Protein AF-A0ABD5W7D0-F1 (afdb_monomer)

Mean predicted aligned error: 4.0 Å

Radius of gyration: 14.6 Å; Cα contacts (8 Å, |Δi|>4): 154; chains: 1; bounding box: 43×36×32 Å

Solvent-accessible surface area (backbone atoms only — not comparable to full-atom values): 6846 Å² total; per-residue (Å²): 80,64,46,74,50,44,37,73,59,52,52,49,53,25,58,77,66,71,43,54,87,80,44,97,47,78,35,47,21,60,100,52,74,73,41,61,71,52,29,63,49,40,30,62,37,56,49,51,46,38,61,75,70,67,60,90,82,52,75,44,78,36,69,47,72,43,44,44,49,10,26,56,73,57,74,34,46,24,38,36,46,43,43,90,96,44,64,86,63,85,71,97,68,84,54,77,36,79,36,72,54,68,68,58,52,52,51,60,64,58,72,74,58,80,85,128

Sequence (116 aa):
MASNNQRRVVEHILDEYEFADAFETVHAREPCLDSLALKKPEPTFLERAREDIGTRNPLYVGDKEKDIVAAQRAGMDVAFMRRDHNRTRSLETTPT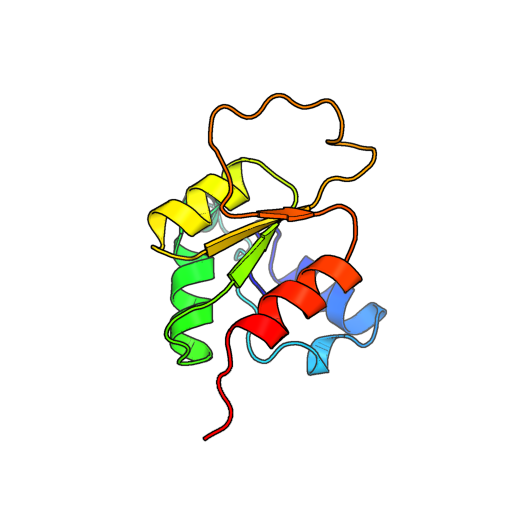HSVTDLDEVVGLATESVPPT

Organism: NCBI:txid1510225

pLDDT: mean 93.38, std 10.53, range [38.5, 98.44]

Foldseek 3Di:
DADAAAPVVVVVVCVVVVNPVVAPDYHYAHPDPVSNVCDFVALVRVLVSCVSVVDDADEFEDQDLSSQSNCVVSVYAYEHAQDPVCPPPDHPDDGNHYDDDCVVVVVVVVVPDDDD

Secondary structure (DSSP, 8-state):
-EEEEEHHHHHHHHHHTT-GGG-S--EEE-SSSGGGGGSTTS-HHHHHHHHHHT-SS-EEEESSHHHHHHHHHTT-EEEEE--TTTTT---SS--SEEESSHHHHHHHHHHT----

InterPro domains:
  IPR006439 HAD hydrolase, subfamily IA [TIGR01549] (34-75)
  IPR023214 HAD superfamily [G3DSA:3.40.50.1000] (1-111)
  IPR036412 HAD-like superfamily [SSF56784] (1-107)
  IPR050155 HAD-like hydrolase superfamily [PTHR43434] (2-106)

Nearest PDB structures (foldseek):
  2w43-assembly1_B  TM=7.782E-01  e=5.205E-04  Sulfurisphaera tokodaii
  1zrm-assembly1_A  TM=7.950E-01  e=4.239E-04  Pseudomonas sp. YL
  2fi1-assembly1_A  TM=8.081E-01  e=3.697E-04  Streptococcus pneumoniae TIGR4
  1jud-assembly1_A  TM=7.744E-01  e=2.344E-03  Pseudomonas sp. YL
  3um9-assembly1_B  TM=7.799E-01  e=4.975E-03  Polaromonas sp. JS666

Structure (mmCIF, N/CA/C/O backbone):
data_AF-A0ABD5W7D0-F1
#
_entry.id   AF-A0ABD5W7D0-F1
#
loop_
_atom_site.group_PDB
_atom_site.id
_atom_site.type_symbol
_atom_site.label_atom_id
_atom_site.label_alt_id
_atom_site.label_comp_id
_atom_site.label_asym_id
_atom_site.label_entity_id
_atom_site.label_seq_id
_atom_site.pdbx_PDB_ins_code
_atom_site.Cartn_x
_atom_site.Cartn_y
_atom_site.Cartn_z
_atom_site.occupancy
_atom_site.B_iso_or_equiv
_atom_site.auth_seq_id
_atom_site.auth_comp_id
_atom_site.auth_asym_id
_atom_site.auth_atom_id
_atom_site.pdbx_PDB_model_num
ATOM 1 N N . MET A 1 1 ? -1.646 -6.560 -2.465 1.00 91.56 1 MET A N 1
ATOM 2 C CA . MET A 1 1 ? -0.428 -5.945 -1.885 1.00 91.56 1 MET A CA 1
ATOM 3 C C . MET A 1 1 ? 0.218 -4.994 -2.890 1.00 91.56 1 MET A C 1
ATOM 5 O O . MET A 1 1 ? 0.295 -5.338 -4.059 1.00 91.56 1 MET A O 1
ATOM 9 N N . ALA A 1 2 ? 0.714 -3.829 -2.449 1.00 96.31 2 ALA A N 1
ATOM 10 C CA . ALA A 1 2 ? 1.465 -2.886 -3.291 1.00 96.31 2 ALA A CA 1
ATOM 11 C C . ALA A 1 2 ? 2.772 -2.436 -2.605 1.00 96.31 2 ALA A C 1
ATOM 13 O O . ALA A 1 2 ? 2.736 -1.850 -1.519 1.00 96.31 2 ALA A O 1
ATOM 14 N N . SER A 1 3 ? 3.932 -2.686 -3.225 1.00 96.44 3 SER A N 1
ATOM 15 C CA . SER A 1 3 ? 5.259 -2.503 -2.614 1.00 96.44 3 SER A CA 1
ATOM 16 C C . SER A 1 3 ? 6.266 -1.802 -3.533 1.00 96.44 3 SER A C 1
ATOM 18 O O . SER A 1 3 ? 6.368 -2.098 -4.717 1.00 96.44 3 SER A O 1
ATOM 20 N N . ASN A 1 4 ? 7.098 -0.916 -2.966 1.00 97.06 4 ASN A N 1
ATOM 21 C CA . ASN A 1 4 ? 8.240 -0.321 -3.686 1.00 97.06 4 ASN A CA 1
ATOM 22 C C . ASN A 1 4 ? 9.445 -1.280 -3.795 1.00 97.06 4 ASN A C 1
ATOM 24 O O . ASN A 1 4 ? 10.450 -0.919 -4.418 1.00 97.06 4 ASN A O 1
ATOM 28 N N . ASN A 1 5 ? 9.407 -2.434 -3.119 1.00 96.75 5 ASN A N 1
ATOM 29 C CA . ASN A 1 5 ? 10.497 -3.407 -3.140 1.00 96.75 5 ASN A CA 1
ATOM 30 C C . ASN A 1 5 ? 10.472 -4.234 -4.435 1.00 96.75 5 ASN A C 1
ATOM 32 O O . ASN A 1 5 ? 9.484 -4.215 -5.165 1.00 96.75 5 ASN A O 1
ATOM 36 N N . GLN A 1 6 ? 11.566 -4.936 -4.732 1.00 97.12 6 GLN A N 1
ATOM 37 C CA . GLN A 1 6 ? 11.632 -5.817 -5.897 1.00 97.12 6 GLN A CA 1
ATOM 38 C C . GLN A 1 6 ? 10.672 -6.998 -5.743 1.00 97.12 6 GLN A C 1
ATOM 40 O O . GLN A 1 6 ? 10.607 -7.580 -4.660 1.00 97.12 6 GLN A O 1
ATOM 45 N N . ARG A 1 7 ? 9.997 -7.385 -6.831 1.00 96.25 7 ARG A N 1
ATOM 46 C CA . ARG A 1 7 ? 9.046 -8.502 -6.864 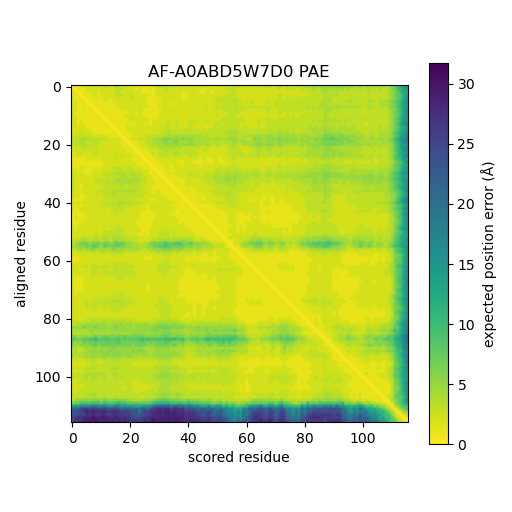1.00 96.25 7 ARG A CA 1
ATOM 47 C C . ARG A 1 7 ? 9.642 -9.776 -6.274 1.00 96.25 7 ARG A C 1
ATOM 49 O O . ARG A 1 7 ? 9.080 -10.278 -5.315 1.00 96.25 7 ARG A O 1
ATOM 56 N N . ARG A 1 8 ? 10.850 -10.168 -6.695 1.00 96.31 8 ARG A N 1
ATOM 57 C CA . ARG A 1 8 ? 11.554 -11.344 -6.147 1.00 96.31 8 ARG A CA 1
ATOM 58 C C . ARG A 1 8 ? 11.707 -11.342 -4.618 1.00 96.31 8 ARG A C 1
ATOM 60 O O . ARG A 1 8 ? 11.747 -12.395 -4.005 1.00 96.31 8 ARG A O 1
ATOM 67 N N . VAL A 1 9 ? 11.853 -10.164 -3.998 1.00 97.12 9 VAL A N 1
ATOM 68 C CA . VAL A 1 9 ? 12.001 -10.047 -2.536 1.00 97.12 9 VAL A CA 1
ATOM 69 C C . VAL A 1 9 ? 10.641 -10.161 -1.863 1.00 97.12 9 VAL A C 1
ATOM 71 O O . VAL A 1 9 ? 10.533 -10.770 -0.809 1.00 97.12 9 VAL A O 1
ATOM 74 N N . VAL A 1 10 ? 9.608 -9.575 -2.470 1.00 97.06 10 VAL A N 1
ATOM 75 C CA . VAL A 1 10 ? 8.235 -9.691 -1.973 1.00 97.06 10 VAL A CA 1
ATOM 76 C C . VAL A 1 10 ? 7.759 -11.136 -2.075 1.00 97.06 10 VAL A C 1
ATOM 78 O O . VAL A 1 10 ? 7.306 -11.670 -1.076 1.00 97.06 10 VAL A O 1
ATOM 81 N N . GLU A 1 11 ? 7.927 -11.776 -3.231 1.00 95.50 11 GLU A N 1
ATOM 82 C CA . GLU A 1 11 ? 7.574 -13.184 -3.451 1.00 95.50 11 GLU A CA 1
ATOM 83 C C . GLU A 1 11 ? 8.293 -14.101 -2.466 1.00 95.50 11 GLU A C 1
ATOM 85 O O . GLU A 1 11 ? 7.645 -14.921 -1.833 1.00 95.50 11 GLU A O 1
ATOM 90 N N . HIS A 1 12 ? 9.599 -13.904 -2.255 1.00 96.81 12 HIS A N 1
ATOM 91 C CA . HIS A 1 12 ? 10.344 -14.690 -1.275 1.00 96.81 12 HIS A CA 1
ATOM 92 C C . HIS A 1 12 ? 9.804 -14.532 0.155 1.00 96.81 12 HIS A C 1
ATOM 94 O O . HIS A 1 12 ? 9.692 -15.518 0.867 1.00 96.81 12 HIS A O 1
ATOM 100 N N . ILE A 1 13 ? 9.444 -13.315 0.579 1.00 97.25 13 ILE A N 1
ATOM 101 C CA . ILE A 1 13 ? 8.852 -13.086 1.909 1.00 97.25 13 ILE A CA 1
ATOM 102 C C . ILE A 1 13 ? 7.463 -13.734 2.004 1.00 97.25 13 ILE A C 1
ATOM 104 O O . ILE A 1 13 ? 7.123 -14.291 3.040 1.00 97.25 13 ILE A O 1
ATOM 108 N N . LEU A 1 14 ? 6.648 -13.650 0.952 1.00 96.38 14 LEU A N 1
ATOM 109 C CA . LEU A 1 14 ? 5.319 -14.265 0.948 1.00 96.38 14 LEU A CA 1
ATOM 110 C C . LEU A 1 14 ? 5.390 -15.794 1.003 1.00 96.38 14 LEU A C 1
ATOM 112 O O . LEU A 1 14 ? 4.549 -16.396 1.660 1.00 96.38 14 LEU A O 1
ATOM 116 N N . ASP A 1 15 ? 6.383 -16.388 0.344 1.00 96.06 15 ASP A N 1
ATOM 117 C CA . ASP A 1 15 ? 6.663 -17.825 0.378 1.00 96.06 15 ASP A CA 1
ATOM 118 C C . ASP A 1 15 ? 7.176 -18.262 1.760 1.00 96.06 15 ASP A C 1
ATOM 120 O O . ASP A 1 15 ? 6.572 -19.115 2.400 1.00 96.06 15 ASP A O 1
ATOM 124 N N . GLU A 1 16 ? 8.213 -17.595 2.280 1.00 97.50 16 GLU A N 1
ATOM 125 C CA . GLU A 1 16 ? 8.843 -17.924 3.569 1.00 97.50 16 GLU A CA 1
ATOM 126 C C . GLU A 1 16 ? 7.863 -17.881 4.752 1.00 97.50 16 GLU A C 1
ATOM 128 O O . GLU A 1 16 ? 7.977 -18.670 5.686 1.00 97.50 16 GLU A O 1
ATOM 133 N N . TYR A 1 17 ? 6.907 -16.950 4.729 1.00 96.88 17 TYR A N 1
ATOM 134 C CA . TYR A 1 17 ? 5.909 -16.791 5.789 1.00 96.88 17 TYR A CA 1
ATOM 135 C C . TYR A 1 17 ? 4.533 -17.373 5.430 1.00 96.88 17 TYR A C 1
ATOM 137 O O . TYR A 1 17 ? 3.566 -17.083 6.132 1.00 96.88 17 TYR A O 1
ATOM 145 N N . GLU A 1 18 ? 4.430 -18.153 4.347 1.00 95.94 18 GLU A N 1
ATOM 146 C CA . GLU A 1 18 ? 3.196 -18.828 3.908 1.00 95.94 18 GLU A CA 1
ATOM 147 C C . GLU A 1 18 ? 1.988 -17.871 3.769 1.00 95.94 18 GLU A C 1
ATOM 149 O O . GLU A 1 18 ? 0.840 -18.210 4.053 1.00 95.94 18 GLU A O 1
ATOM 154 N N . PHE A 1 19 ? 2.246 -16.638 3.319 1.00 94.69 19 PHE A N 1
ATOM 155 C CA . PHE A 1 19 ? 1.246 -15.572 3.177 1.00 94.69 19 PHE A CA 1
ATOM 156 C C . PHE A 1 19 ? 0.776 -15.345 1.741 1.00 94.69 19 PHE A C 1
ATOM 158 O O . PHE A 1 19 ? -0.014 -14.431 1.502 1.00 94.69 19 PHE A O 1
ATOM 165 N N . ALA A 1 20 ? 1.245 -16.137 0.776 1.00 90.81 20 ALA A N 1
ATOM 166 C CA . ALA A 1 20 ? 0.859 -15.981 -0.626 1.00 90.81 20 ALA A CA 1
ATOM 167 C C . ALA A 1 20 ? -0.673 -15.999 -0.810 1.00 90.81 20 ALA A C 1
ATOM 169 O O . ALA A 1 20 ? -1.216 -15.111 -1.465 1.00 90.81 20 ALA A O 1
ATOM 170 N N . ASP A 1 21 ? -1.368 -16.918 -0.135 1.00 92.81 21 ASP A N 1
ATOM 171 C CA . ASP A 1 21 ? -2.825 -17.085 -0.243 1.00 92.81 21 ASP A CA 1
ATOM 172 C C . ASP A 1 21 ? -3.634 -15.971 0.446 1.00 92.81 21 ASP A C 1
ATOM 174 O O . ASP A 1 21 ? -4.835 -15.835 0.216 1.00 92.81 21 ASP A O 1
ATOM 178 N N . ALA A 1 22 ? -2.994 -15.136 1.272 1.00 93.12 22 ALA A N 1
ATOM 179 C CA . ALA A 1 22 ? -3.649 -14.000 1.921 1.00 93.12 22 ALA A CA 1
ATOM 180 C C . ALA A 1 22 ? -3.829 -12.792 0.980 1.00 93.12 22 ALA A C 1
ATOM 182 O O . ALA A 1 22 ? -4.499 -11.821 1.343 1.00 93.12 22 ALA A O 1
ATOM 183 N N . PHE A 1 23 ? -3.223 -12.814 -0.213 1.00 93.50 23 PHE A N 1
ATOM 184 C CA . PHE A 1 23 ? -3.259 -11.702 -1.159 1.00 93.50 23 PHE A CA 1
ATOM 185 C C . PHE A 1 23 ? -3.768 -12.138 -2.534 1.00 93.50 23 PHE A C 1
ATOM 187 O O . PHE A 1 23 ? -3.102 -12.875 -3.247 1.00 93.50 23 PHE A O 1
ATOM 194 N N . GLU A 1 24 ? -4.890 -11.561 -2.966 1.00 93.94 24 GLU A N 1
ATOM 195 C CA . GLU A 1 24 ? -5.443 -11.782 -4.313 1.00 93.94 24 GLU A CA 1
ATOM 196 C C . GLU A 1 24 ? -4.533 -11.244 -5.432 1.00 93.94 24 GLU A C 1
ATOM 198 O O . GLU A 1 24 ? -4.422 -11.830 -6.504 1.00 93.94 24 GLU A O 1
ATOM 203 N N . THR A 1 25 ? -3.848 -10.127 -5.179 1.00 94.94 25 THR A N 1
ATOM 204 C CA . THR A 1 25 ? -2.932 -9.492 -6.138 1.00 94.94 25 THR A CA 1
ATOM 205 C C . THR A 1 25 ? -1.689 -8.951 -5.441 1.00 94.94 25 THR A C 1
ATOM 207 O O . THR A 1 25 ? -1.758 -8.464 -4.305 1.00 94.94 25 THR A O 1
ATOM 210 N N . VAL A 1 26 ? -0.535 -8.988 -6.114 1.00 96.31 26 VAL A N 1
ATOM 211 C CA . VAL A 1 26 ? 0.745 -8.468 -5.611 1.00 96.31 26 VAL A CA 1
ATOM 212 C C . VAL A 1 26 ? 1.430 -7.613 -6.679 1.00 96.31 26 VAL A C 1
ATOM 214 O O . VAL A 1 26 ? 2.029 -8.106 -7.633 1.00 96.31 26 VAL A O 1
ATOM 217 N N . HIS A 1 27 ? 1.422 -6.297 -6.465 1.00 97.31 27 HIS A N 1
ATOM 218 C CA . HIS A 1 27 ? 2.143 -5.327 -7.284 1.00 97.31 27 HIS A CA 1
ATOM 219 C C . HIS A 1 27 ? 3.445 -4.914 -6.603 1.00 97.31 27 HIS A C 1
ATOM 221 O O . HIS A 1 27 ? 3.459 -4.301 -5.533 1.00 97.31 27 HIS A O 1
ATOM 227 N N . ALA A 1 28 ? 4.562 -5.261 -7.232 1.00 97.19 28 ALA A N 1
ATOM 228 C CA . ALA A 1 28 ? 5.904 -4.972 -6.755 1.00 97.19 28 ALA A CA 1
ATOM 229 C C . ALA A 1 28 ? 6.821 -4.622 -7.928 1.00 97.19 28 ALA A C 1
ATOM 231 O O . ALA A 1 28 ? 6.492 -4.827 -9.097 1.00 97.19 28 ALA A O 1
ATOM 232 N N . ARG A 1 29 ? 7.984 -4.063 -7.609 1.00 96.94 29 ARG A N 1
ATOM 233 C CA . ARG A 1 29 ? 8.888 -3.480 -8.593 1.00 96.94 29 ARG A CA 1
ATOM 234 C C . ARG A 1 29 ? 9.651 -4.550 -9.384 1.00 96.94 29 ARG A C 1
ATOM 236 O O . ARG A 1 29 ? 10.272 -5.427 -8.791 1.00 96.94 29 ARG A O 1
ATOM 243 N N . GLU A 1 30 ? 9.711 -4.426 -10.706 1.00 96.75 30 GLU A N 1
ATOM 244 C CA . GLU A 1 30 ? 10.629 -5.228 -11.530 1.00 96.75 30 GLU A CA 1
ATOM 245 C C . GLU A 1 30 ? 12.107 -4.890 -11.248 1.00 96.75 30 GLU A C 1
ATOM 247 O O . GLU A 1 30 ? 12.423 -3.763 -10.855 1.00 96.75 30 GLU A O 1
ATOM 252 N N . PRO A 1 31 ? 13.066 -5.808 -11.461 1.00 95.56 31 PRO A N 1
ATOM 253 C CA . PRO A 1 31 ? 14.490 -5.546 -11.254 1.00 95.56 31 PRO A CA 1
ATOM 254 C C . PRO A 1 31 ? 15.128 -4.738 -12.407 1.00 95.56 31 PRO A C 1
ATOM 256 O O . PRO A 1 31 ? 16.251 -5.013 -12.815 1.00 95.56 31 PRO A O 1
ATOM 259 N N . CYS A 1 32 ? 14.441 -3.711 -12.915 1.00 95.00 32 CYS A N 1
ATOM 260 C CA . CYS A 1 32 ? 14.929 -2.801 -13.960 1.00 95.00 32 CYS A CA 1
ATOM 261 C C . CYS A 1 32 ? 14.942 -1.337 -13.485 1.00 95.00 32 CYS A C 1
ATOM 263 O O . CYS A 1 32 ? 14.341 -1.008 -12.459 1.00 95.00 32 CYS A O 1
ATOM 265 N N . LEU A 1 33 ? 15.630 -0.446 -14.207 1.00 96.62 33 LEU A N 1
ATOM 266 C CA . LEU A 1 33 ? 15.720 0.976 -13.840 1.00 96.62 33 LEU A CA 1
ATOM 267 C C . LEU A 1 33 ? 14.383 1.709 -13.990 1.00 96.62 33 LEU A C 1
ATOM 269 O O . LEU A 1 33 ? 14.010 2.448 -13.083 1.00 96.62 33 LEU A O 1
ATOM 273 N N . ASP A 1 34 ? 13.632 1.446 -15.060 1.00 96.12 34 ASP A N 1
ATOM 274 C CA . ASP A 1 34 ? 12.363 2.133 -15.357 1.00 96.12 34 ASP A CA 1
ATOM 275 C C . ASP A 1 34 ? 11.344 1.994 -14.223 1.00 96.12 34 ASP A C 1
ATOM 277 O O . ASP A 1 34 ? 10.617 2.920 -13.874 1.00 96.12 34 ASP A O 1
ATOM 281 N N . SER A 1 35 ? 11.358 0.844 -13.555 1.00 95.44 35 SER A N 1
ATOM 282 C CA . SER A 1 35 ? 10.489 0.565 -12.415 1.00 95.44 35 SER A CA 1
ATOM 283 C C . SER A 1 35 ? 10.733 1.475 -11.195 1.00 95.44 35 SER A C 1
ATOM 285 O O . SER A 1 35 ? 9.899 1.528 -10.290 1.00 95.44 35 SER A O 1
ATOM 287 N N . LEU A 1 36 ? 11.861 2.200 -11.132 1.00 95.81 36 LEU A N 1
ATOM 288 C CA . LEU A 1 36 ? 12.115 3.197 -10.087 1.00 95.81 36 LEU A CA 1
ATOM 289 C C . LEU A 1 36 ? 11.144 4.374 -10.181 1.00 95.81 36 LEU A C 1
ATOM 291 O O . LEU A 1 36 ? 10.786 4.918 -9.135 1.00 95.81 36 LEU A O 1
ATOM 295 N N . ALA A 1 37 ? 10.701 4.719 -11.393 1.00 95.81 37 ALA A N 1
ATOM 296 C CA . ALA A 1 37 ? 9.701 5.755 -11.617 1.00 95.81 37 ALA A CA 1
ATOM 297 C C . ALA A 1 37 ? 8.327 5.357 -11.060 1.00 95.81 37 ALA A C 1
ATOM 299 O O . ALA A 1 37 ? 7.549 6.227 -10.717 1.00 95.81 37 ALA A O 1
ATOM 300 N N . LEU A 1 38 ? 8.048 4.059 -10.890 1.00 95.75 38 LEU A N 1
ATOM 301 C CA . LEU A 1 38 ? 6.761 3.554 -10.387 1.00 95.75 38 LEU A CA 1
ATOM 302 C C . LEU A 1 38 ? 6.672 3.511 -8.857 1.00 95.75 38 LEU A C 1
ATOM 304 O O . LEU A 1 38 ? 5.667 3.089 -8.287 1.00 95.75 38 LEU A O 1
ATOM 308 N N . LYS A 1 39 ? 7.748 3.873 -8.156 1.00 97.25 39 LYS A N 1
ATOM 309 C CA . LYS A 1 39 ? 7.765 3.861 -6.695 1.00 97.25 39 LYS A CA 1
ATOM 310 C C . LYS A 1 39 ? 6.795 4.913 -6.170 1.00 97.25 39 LYS A C 1
ATOM 312 O O . LYS A 1 39 ? 6.832 6.061 -6.600 1.00 97.25 39 LYS A O 1
ATOM 317 N N . LYS A 1 40 ? 6.079 4.563 -5.097 1.00 97.69 40 LYS A N 1
ATOM 318 C CA . LYS A 1 40 ? 5.386 5.548 -4.255 1.00 97.69 40 LYS A CA 1
ATOM 319 C C . LYS A 1 40 ? 6.319 6.741 -3.983 1.00 97.69 40 LYS A C 1
ATOM 321 O O . LYS A 1 40 ? 7.472 6.483 -3.592 1.00 97.69 40 LYS A O 1
ATOM 326 N N . PRO A 1 41 ? 5.860 7.987 -4.188 1.00 97.75 41 PRO A N 1
ATOM 327 C CA . PRO A 1 41 ? 4.452 8.403 -4.192 1.00 97.75 41 PRO A CA 1
ATOM 328 C C . PRO A 1 41 ? 3.684 8.239 -5.518 1.00 97.75 41 PRO A C 1
ATOM 330 O O . PRO A 1 41 ? 2.531 8.658 -5.583 1.00 97.75 41 PRO A O 1
ATOM 333 N N . GLU A 1 42 ? 4.259 7.647 -6.567 1.00 98.00 42 GLU A N 1
ATOM 334 C CA . GLU A 1 42 ? 3.462 7.294 -7.748 1.00 98.00 42 GLU A CA 1
ATOM 335 C C . GLU A 1 42 ? 2.388 6.239 -7.404 1.00 98.00 42 GLU A C 1
ATOM 337 O O . GLU A 1 42 ? 2.698 5.255 -6.717 1.00 98.00 42 GLU A O 1
ATOM 342 N N . PRO A 1 43 ? 1.123 6.440 -7.829 1.00 97.88 43 PRO A N 1
ATOM 343 C CA . PRO A 1 43 ? -0.017 5.620 -7.412 1.00 97.88 43 PRO A CA 1
ATOM 344 C C . PRO A 1 43 ? -0.142 4.300 -8.183 1.00 97.88 43 PRO A C 1
ATOM 346 O O . PRO A 1 43 ? -0.959 3.460 -7.8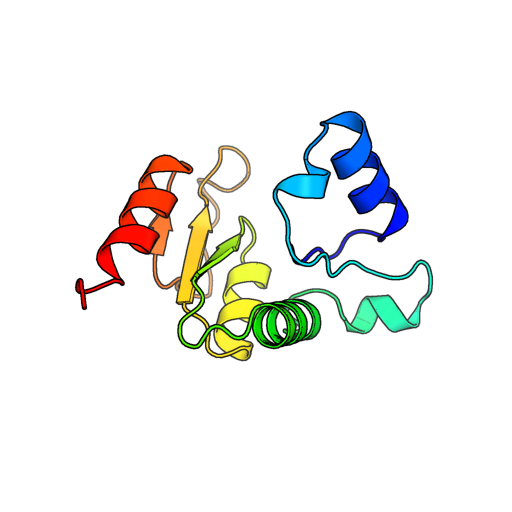14 1.00 97.88 43 PRO A O 1
ATOM 349 N N . THR A 1 44 ? 0.679 4.075 -9.214 1.00 97.44 44 THR A N 1
ATOM 350 C CA . THR A 1 44 ? 0.499 3.000 -10.203 1.00 97.44 44 THR A CA 1
ATOM 351 C C . THR A 1 44 ? 0.269 1.611 -9.595 1.00 97.44 44 THR A C 1
ATOM 353 O O . THR A 1 44 ? -0.573 0.860 -10.077 1.00 97.44 44 THR A O 1
ATOM 356 N N . PHE A 1 45 ? 0.992 1.233 -8.534 1.00 97.25 45 PHE A N 1
ATOM 357 C CA . PHE A 1 45 ? 0.788 -0.079 -7.901 1.00 97.25 45 PHE A CA 1
ATOM 358 C C . PHE A 1 45 ? -0.506 -0.176 -7.082 1.00 97.25 45 PHE A C 1
ATOM 360 O O . PHE A 1 45 ? -1.032 -1.274 -6.930 1.00 97.25 45 PHE A O 1
ATOM 367 N N . LEU A 1 46 ? -1.014 0.937 -6.550 1.00 97.38 46 LEU A N 1
ATOM 368 C CA . LEU A 1 46 ? -2.295 0.981 -5.840 1.00 97.38 46 LEU A CA 1
ATOM 369 C C . LEU A 1 46 ? -3.447 0.917 -6.843 1.00 97.38 46 LEU A C 1
ATOM 371 O O . LEU A 1 46 ? -4.366 0.128 -6.660 1.00 97.38 46 LEU A O 1
ATOM 375 N N . GLU A 1 47 ? -3.370 1.703 -7.918 1.00 96.94 47 GLU A N 1
ATOM 376 C CA . GLU A 1 47 ? -4.380 1.734 -8.982 1.00 96.94 47 GLU A CA 1
ATOM 377 C C . GLU A 1 47 ? -4.588 0.351 -9.595 1.00 96.94 47 GLU A C 1
ATOM 379 O O . GLU A 1 47 ? -5.717 -0.134 -9.617 1.00 96.94 47 GLU A O 1
ATOM 384 N N . ARG A 1 48 ? -3.497 -0.327 -9.974 1.00 96.56 48 ARG A N 1
ATOM 385 C CA . ARG A 1 48 ? -3.555 -1.698 -10.498 1.00 96.56 48 ARG A CA 1
ATOM 386 C C . ARG A 1 48 ? -4.130 -2.685 -9.488 1.00 96.56 48 ARG A C 1
ATOM 388 O O . ARG A 1 48 ? -4.948 -3.517 -9.850 1.00 96.56 48 ARG A O 1
ATOM 395 N N . ALA A 1 49 ? -3.748 -2.576 -8.212 1.00 96.12 49 ALA A N 1
ATOM 396 C CA . ALA A 1 49 ? -4.305 -3.445 -7.179 1.00 96.12 49 ALA A CA 1
ATOM 397 C C . ALA A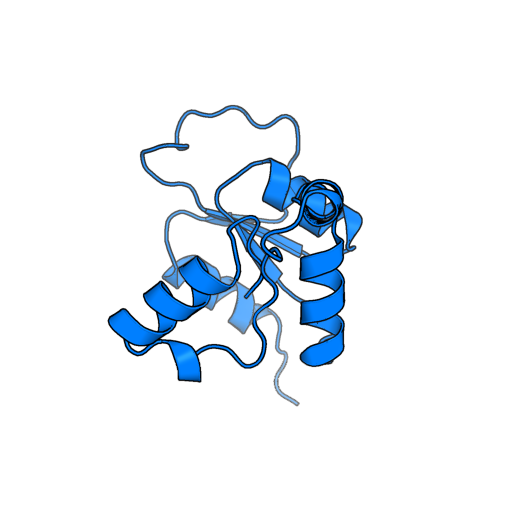 1 49 ? -5.823 -3.252 -7.024 1.00 96.12 49 ALA A C 1
ATOM 399 O O . ALA A 1 49 ? -6.549 -4.228 -6.869 1.00 96.12 49 ALA A O 1
ATOM 400 N N . ARG A 1 50 ? -6.317 -2.007 -7.081 1.00 95.62 50 ARG A N 1
ATOM 401 C CA . ARG A 1 50 ? -7.759 -1.719 -7.041 1.00 95.62 50 ARG A CA 1
ATOM 402 C C . ARG A 1 50 ? -8.477 -2.253 -8.277 1.00 95.62 50 ARG A C 1
ATOM 404 O O . ARG A 1 50 ? -9.590 -2.748 -8.135 1.00 95.62 50 ARG A O 1
ATOM 411 N N . GLU A 1 51 ? -7.874 -2.121 -9.457 1.00 95.75 51 GLU A N 1
ATOM 412 C CA . GLU A 1 51 ? -8.429 -2.649 -10.709 1.00 95.75 51 GLU A CA 1
ATOM 413 C C . GLU A 1 51 ? -8.566 -4.171 -10.668 1.00 95.75 51 GLU A C 1
ATOM 415 O O . GLU A 1 51 ? -9.646 -4.669 -10.974 1.00 95.75 51 GLU A O 1
ATOM 420 N N . ASP A 1 52 ? -7.531 -4.884 -10.214 1.00 96.06 52 ASP A N 1
ATOM 421 C CA . ASP A 1 52 ? -7.559 -6.344 -10.080 1.00 96.06 52 ASP A CA 1
ATOM 422 C C . ASP A 1 52 ? -8.650 -6.807 -9.097 1.00 96.06 52 ASP A C 1
ATOM 424 O O . ASP A 1 52 ? -9.416 -7.709 -9.417 1.00 96.06 52 ASP A O 1
ATOM 428 N N . ILE A 1 53 ? -8.756 -6.157 -7.928 1.00 94.25 53 ILE A N 1
ATOM 429 C CA . ILE A 1 53 ? -9.733 -6.502 -6.874 1.00 94.25 53 ILE A CA 1
ATOM 430 C C . ILE A 1 53 ? -11.164 -6.055 -7.249 1.00 94.25 53 ILE A C 1
ATOM 432 O O . ILE A 1 53 ? -12.154 -6.554 -6.716 1.00 94.25 53 ILE A O 1
ATOM 436 N N . GLY A 1 54 ? -11.314 -5.062 -8.132 1.00 93.62 54 GLY A N 1
ATOM 437 C CA . GLY A 1 54 ? -12.619 -4.542 -8.557 1.00 93.62 54 GLY A CA 1
ATOM 438 C C . GLY A 1 54 ? -13.389 -3.756 -7.483 1.00 93.62 54 GLY A C 1
ATOM 439 O O . GLY A 1 54 ? -14.608 -3.596 -7.584 1.00 93.62 54 GLY A O 1
ATOM 440 N N . THR A 1 55 ? -12.710 -3.245 -6.451 1.00 88.56 55 THR A N 1
ATOM 441 C CA . THR A 1 55 ? -13.353 -2.508 -5.346 1.00 88.56 55 THR A CA 1
ATOM 442 C C . THR A 1 55 ? -13.539 -1.013 -5.639 1.00 88.56 55 THR A C 1
ATOM 444 O O . THR A 1 55 ? -12.755 -0.382 -6.354 1.00 88.56 55 THR A O 1
ATOM 447 N N . ARG A 1 56 ? -14.597 -0.421 -5.067 1.00 89.00 56 ARG A N 1
ATOM 448 C CA . ARG A 1 56 ? -14.964 0.994 -5.268 1.00 89.00 56 ARG A CA 1
ATOM 449 C C . ARG A 1 56 ? -14.422 1.932 -4.197 1.00 89.00 56 ARG A C 1
ATOM 451 O O . ARG A 1 56 ? -14.064 3.049 -4.543 1.00 89.00 56 ARG A O 1
ATOM 458 N N . ASN A 1 57 ? -14.361 1.486 -2.942 1.00 90.75 57 ASN A N 1
ATOM 459 C CA . ASN A 1 57 ? -13.887 2.297 -1.818 1.00 90.75 57 ASN A CA 1
ATOM 460 C C . ASN A 1 57 ? -12.772 1.568 -1.047 1.00 90.75 57 ASN A C 1
ATOM 462 O O . ASN A 1 57 ? -13.012 1.066 0.051 1.00 90.75 57 ASN A O 1
ATOM 466 N N . PRO A 1 58 ? -11.581 1.394 -1.647 1.00 94.69 58 PRO A N 1
ATOM 467 C CA . PRO A 1 58 ? -10.475 0.729 -0.971 1.00 94.69 58 PRO A CA 1
ATOM 468 C C . PRO A 1 58 ? -9.910 1.592 0.164 1.00 94.69 58 PRO A C 1
ATOM 470 O O . PRO A 1 58 ? -9.675 2.787 -0.014 1.00 94.69 58 PRO A O 1
ATOM 473 N N . LEU A 1 59 ? -9.581 0.943 1.281 1.00 96.69 59 LEU A N 1
ATOM 474 C CA . LEU A 1 59 ? -8.721 1.497 2.323 1.00 96.69 59 LEU A CA 1
ATOM 475 C C . LEU A 1 59 ? -7.281 1.025 2.087 1.00 96.69 59 LEU A C 1
ATOM 477 O O . LEU A 1 59 ? -6.982 -0.167 2.188 1.00 96.69 59 LEU A O 1
ATOM 481 N N . TYR A 1 60 ? -6.370 1.947 1.782 1.00 97.44 60 TYR A N 1
ATOM 482 C CA . TYR A 1 60 ? -4.945 1.647 1.687 1.00 97.44 60 TYR A CA 1
ATOM 483 C C . TYR A 1 60 ? -4.267 1.759 3.055 1.00 97.44 60 TYR A C 1
ATOM 485 O O . TYR A 1 60 ? -4.466 2.727 3.783 1.00 97.44 60 TYR A O 1
ATOM 493 N N . VAL A 1 61 ? -3.416 0.792 3.402 1.00 97.88 61 VAL A N 1
ATOM 494 C CA . VAL A 1 61 ? -2.685 0.778 4.678 1.00 97.88 61 VAL A CA 1
ATOM 495 C C . VAL A 1 61 ? -1.190 0.916 4.410 1.00 97.88 61 VAL A C 1
ATOM 497 O O . VAL A 1 61 ? -0.616 0.157 3.626 1.00 97.88 61 VAL A O 1
ATOM 500 N N . GLY A 1 62 ? -0.543 1.878 5.068 1.00 97.19 62 GLY A N 1
ATOM 501 C CA . GLY A 1 62 ? 0.890 2.132 4.916 1.00 97.19 62 GLY A CA 1
ATOM 502 C C . GLY A 1 62 ? 1.504 2.819 6.130 1.00 97.19 62 GLY A C 1
ATOM 503 O O . GLY A 1 62 ? 0.805 3.402 6.952 1.00 97.19 62 GLY A O 1
ATOM 504 N N . ASP A 1 63 ? 2.825 2.746 6.254 1.00 96.94 63 ASP A N 1
ATOM 505 C CA . ASP A 1 63 ? 3.581 3.256 7.406 1.00 96.94 63 ASP A CA 1
ATOM 506 C C . ASP A 1 63 ? 4.509 4.426 7.038 1.00 96.94 63 ASP A C 1
ATOM 508 O O . ASP A 1 63 ? 5.247 4.949 7.880 1.00 96.94 63 ASP A O 1
ATOM 512 N N . LYS A 1 64 ? 4.512 4.845 5.767 1.00 96.50 64 LYS A N 1
ATOM 513 C CA . LYS A 1 64 ? 5.341 5.947 5.269 1.00 96.50 64 LYS A CA 1
ATOM 514 C C . LYS A 1 64 ? 4.473 7.052 4.702 1.00 96.50 64 LYS A C 1
ATOM 516 O O . LYS A 1 64 ? 3.455 6.817 4.076 1.00 96.50 64 LYS A O 1
ATOM 521 N N . GLU A 1 65 ? 4.934 8.283 4.830 1.00 96.94 65 GLU A N 1
ATOM 522 C CA . GLU A 1 65 ? 4.234 9.452 4.290 1.00 96.94 65 GLU A CA 1
ATOM 523 C C . GLU A 1 65 ? 3.968 9.363 2.779 1.00 96.94 65 GLU A C 1
ATOM 525 O O . GLU A 1 65 ? 2.887 9.690 2.306 1.00 96.94 65 GLU A O 1
ATOM 530 N N . LYS A 1 66 ? 4.913 8.810 2.012 1.00 97.19 66 LYS A N 1
ATOM 531 C CA . LYS A 1 66 ? 4.719 8.540 0.578 1.00 97.19 66 LYS A CA 1
ATOM 532 C C . LYS A 1 66 ? 3.568 7.570 0.278 1.00 97.19 66 LYS A C 1
ATOM 534 O O . LYS A 1 66 ? 3.095 7.548 -0.851 1.00 97.19 66 LYS A O 1
ATOM 539 N N . ASP A 1 67 ? 3.169 6.747 1.248 1.00 97.81 67 ASP A N 1
ATOM 540 C CA . ASP A 1 67 ? 2.028 5.838 1.134 1.00 97.81 67 ASP A CA 1
ATOM 541 C C . ASP A 1 67 ? 0.721 6.630 1.217 1.00 97.81 67 ASP A C 1
ATOM 543 O O . ASP A 1 67 ? -0.177 6.394 0.416 1.00 97.81 67 ASP A O 1
ATOM 547 N N . ILE A 1 68 ? 0.673 7.633 2.104 1.00 98.19 68 ILE A N 1
ATOM 548 C CA . ILE A 1 68 ? -0.424 8.608 2.199 1.00 98.19 68 ILE A CA 1
ATOM 549 C C . ILE A 1 68 ? -0.571 9.349 0.873 1.00 98.19 68 ILE A C 1
ATOM 551 O O . ILE A 1 68 ? -1.649 9.363 0.288 1.00 98.19 68 ILE A O 1
ATOM 555 N N . VAL A 1 69 ? 0.530 9.899 0.354 1.00 98.44 69 VAL A N 1
ATOM 556 C CA . VAL A 1 69 ? 0.509 10.646 -0.912 1.00 98.44 69 VAL A CA 1
ATOM 557 C C . VAL A 1 69 ? 0.083 9.755 -2.084 1.00 98.44 69 VAL A C 1
ATOM 559 O O . VAL A 1 69 ? -0.698 10.191 -2.925 1.00 98.44 69 VAL A O 1
ATOM 562 N N . ALA A 1 70 ? 0.559 8.507 -2.148 1.00 98.44 70 ALA A N 1
ATOM 563 C CA . ALA A 1 70 ? 0.160 7.574 -3.201 1.00 98.44 70 ALA A CA 1
ATOM 564 C C . ALA A 1 70 ? -1.340 7.245 -3.147 1.00 98.44 70 ALA A C 1
ATOM 566 O O . ALA A 1 70 ? -1.995 7.254 -4.185 1.00 98.44 70 ALA A O 1
ATOM 567 N N . ALA A 1 71 ? -1.890 6.998 -1.955 1.00 98.12 71 ALA A N 1
ATOM 568 C CA . ALA A 1 71 ? -3.316 6.729 -1.783 1.00 98.12 71 ALA A CA 1
ATOM 569 C C . ALA A 1 71 ? -4.180 7.945 -2.144 1.00 98.12 71 ALA A C 1
ATOM 571 O O . ALA A 1 71 ? -5.132 7.808 -2.907 1.00 98.12 71 ALA A O 1
ATOM 572 N N . GLN A 1 72 ? -3.789 9.145 -1.701 1.00 97.75 72 GLN A N 1
ATOM 573 C CA . GLN A 1 72 ? -4.467 10.396 -2.057 1.00 97.75 72 GLN A CA 1
ATOM 574 C C . GLN A 1 72 ? -4.475 10.633 -3.573 1.00 97.75 72 GLN A C 1
ATOM 576 O O . GLN A 1 72 ? -5.508 10.983 -4.137 1.00 97.75 72 GLN A O 1
ATOM 581 N N . ARG A 1 73 ? -3.344 10.403 -4.254 1.00 98.06 73 ARG A N 1
ATOM 582 C CA . ARG A 1 73 ? -3.252 10.504 -5.722 1.00 98.06 73 ARG A CA 1
ATOM 583 C C . ARG A 1 73 ? -4.136 9.484 -6.436 1.00 98.06 73 ARG A C 1
ATOM 585 O O . ARG A 1 73 ? -4.685 9.805 -7.482 1.00 98.06 73 ARG A O 1
ATOM 592 N N . ALA A 1 74 ? -4.288 8.296 -5.860 1.00 96.94 74 ALA A N 1
ATOM 593 C CA . ALA A 1 74 ? -5.160 7.247 -6.375 1.00 96.94 74 ALA A CA 1
ATOM 594 C C . ALA A 1 74 ? -6.644 7.429 -5.990 1.00 96.94 74 ALA A C 1
ATOM 596 O O . ALA A 1 74 ? -7.468 6.587 -6.349 1.00 96.94 74 ALA A O 1
ATOM 597 N N . GLY A 1 75 ? -6.991 8.484 -5.240 1.00 96.56 75 GLY A N 1
ATOM 598 C CA . GLY A 1 75 ? -8.353 8.728 -4.759 1.00 96.56 75 GLY A CA 1
ATOM 599 C C . GLY A 1 75 ? -8.855 7.678 -3.763 1.00 96.56 75 GLY A C 1
ATOM 600 O O . GLY A 1 75 ? -10.038 7.354 -3.777 1.00 96.56 75 GLY A O 1
ATOM 601 N N . MET A 1 76 ? -7.962 7.111 -2.949 1.00 96.94 76 MET A N 1
ATOM 602 C CA . MET A 1 76 ? -8.280 6.084 -1.953 1.00 96.94 76 MET A CA 1
ATOM 603 C C . MET A 1 76 ? -8.210 6.646 -0.535 1.00 96.94 76 MET A C 1
ATOM 605 O O . MET A 1 76 ? -7.359 7.494 -0.244 1.00 96.94 76 MET A O 1
ATOM 609 N N . ASP A 1 77 ? -9.028 6.095 0.361 1.00 97.38 77 ASP A N 1
ATOM 610 C CA . ASP A 1 77 ? -8.842 6.311 1.791 1.00 97.38 77 ASP A CA 1
ATOM 611 C C . ASP A 1 77 ? -7.534 5.678 2.258 1.00 97.38 77 ASP A C 1
ATOM 613 O O . ASP A 1 77 ? -7.077 4.663 1.722 1.00 97.38 77 ASP A O 1
ATOM 617 N N . VAL A 1 78 ? -6.912 6.278 3.274 1.00 98.06 78 VAL A N 1
ATOM 618 C CA . VAL A 1 78 ? -5.640 5.788 3.806 1.00 98.06 78 VAL A CA 1
ATOM 619 C C . VAL A 1 78 ? -5.611 5.731 5.323 1.00 98.06 78 VAL A C 1
ATOM 621 O O . VAL A 1 78 ? -5.845 6.729 6.006 1.00 98.06 78 VAL A O 1
ATOM 624 N N . ALA A 1 79 ? -5.240 4.562 5.840 1.00 98.25 79 ALA A N 1
ATOM 625 C CA . ALA A 1 79 ? -4.874 4.352 7.231 1.00 98.25 79 ALA A CA 1
ATOM 626 C C . ALA A 1 79 ? -3.346 4.391 7.375 1.00 98.25 79 ALA A C 1
ATOM 628 O O . ALA A 1 79 ? -2.622 3.522 6.877 1.00 98.25 79 ALA A O 1
ATOM 629 N N . PHE A 1 80 ? -2.844 5.415 8.065 1.00 98.19 80 PHE A N 1
ATOM 630 C CA . PHE A 1 80 ? -1.432 5.538 8.400 1.00 98.19 80 PHE A CA 1
ATOM 631 C C . PHE A 1 80 ? -1.109 4.773 9.685 1.00 98.19 80 PHE A C 1
ATOM 633 O O . PHE A 1 80 ? -1.566 5.137 10.768 1.00 98.19 80 PHE A O 1
ATOM 640 N N . MET A 1 81 ? -0.279 3.741 9.559 1.00 97.69 81 MET A N 1
ATOM 641 C CA . MET A 1 81 ? 0.146 2.870 10.650 1.00 97.69 81 MET A CA 1
ATOM 642 C C . MET A 1 81 ? 1.309 3.494 11.431 1.00 97.69 81 MET A C 1
ATOM 644 O O . MET A 1 81 ? 2.454 3.542 10.960 1.00 97.69 81 MET A O 1
ATOM 648 N N . ARG A 1 82 ? 1.033 3.938 12.658 1.00 96.44 82 ARG A N 1
ATOM 649 C CA . ARG A 1 82 ? 2.034 4.427 13.609 1.00 96.44 82 ARG A CA 1
ATOM 650 C C . ARG A 1 82 ? 2.741 3.245 14.276 1.00 96.44 82 ARG A C 1
ATOM 652 O O . ARG A 1 82 ? 2.126 2.421 14.937 1.00 96.44 82 ARG A O 1
ATOM 659 N N . ARG A 1 83 ? 4.061 3.184 14.123 1.00 94.81 83 ARG A N 1
ATOM 660 C CA . ARG A 1 83 ? 4.973 2.198 14.720 1.00 94.81 83 ARG A CA 1
ATOM 661 C C . ARG A 1 83 ? 6.142 2.915 15.386 1.00 94.81 83 ARG A C 1
ATOM 663 O O . ARG A 1 83 ? 6.357 4.105 15.159 1.00 94.81 83 ARG A O 1
ATOM 670 N N . ASP A 1 84 ? 6.941 2.195 16.170 1.00 93.75 84 ASP A N 1
ATOM 671 C CA . ASP A 1 84 ? 8.081 2.773 16.895 1.00 93.75 84 ASP A CA 1
ATOM 672 C C . ASP A 1 84 ? 9.011 3.612 16.004 1.00 93.75 84 ASP A C 1
ATOM 674 O O . ASP A 1 84 ? 9.418 4.705 16.397 1.00 93.75 84 ASP A O 1
ATOM 678 N N . HIS A 1 85 ? 9.284 3.160 14.774 1.00 91.44 85 HIS A N 1
ATOM 679 C CA . HIS A 1 85 ? 10.185 3.845 13.839 1.00 91.44 85 HIS A CA 1
ATOM 680 C C . HIS A 1 85 ? 9.614 5.121 13.203 1.00 91.44 85 HIS A C 1
ATOM 682 O O . HIS A 1 85 ? 10.368 5.869 12.581 1.00 91.44 85 HIS A O 1
ATOM 688 N N . ASN A 1 86 ? 8.307 5.381 13.311 1.00 92.94 86 ASN A N 1
ATOM 689 C CA . ASN A 1 86 ? 7.658 6.560 12.717 1.00 92.94 86 ASN A CA 1
ATOM 690 C C . ASN A 1 86 ? 6.771 7.345 13.708 1.00 92.94 86 ASN A C 1
ATOM 692 O O . ASN A 1 86 ? 6.149 8.337 13.320 1.00 92.94 86 ASN A O 1
ATOM 696 N N . ARG A 1 87 ? 6.719 6.941 14.984 1.00 90.00 87 ARG A N 1
ATOM 697 C CA . ARG A 1 87 ? 5.804 7.491 15.996 1.00 90.00 87 ARG A CA 1
ATOM 698 C C . ARG A 1 87 ? 5.933 9.002 16.175 1.00 90.00 87 ARG A C 1
ATOM 700 O O . ARG A 1 87 ? 4.927 9.682 16.322 1.00 90.00 87 ARG A O 1
ATOM 707 N N . THR A 1 88 ? 7.153 9.527 16.126 1.00 89.62 88 THR A N 1
ATOM 708 C CA . THR A 1 88 ? 7.446 10.957 16.330 1.00 89.62 88 THR A CA 1
ATOM 709 C C . THR A 1 88 ? 7.583 11.745 15.028 1.00 89.62 88 THR A C 1
ATOM 711 O O . THR A 1 88 ? 7.863 12.941 15.061 1.00 89.62 88 THR A O 1
ATOM 714 N N . ARG A 1 89 ? 7.400 11.103 13.867 1.00 90.38 89 ARG A N 1
ATOM 715 C CA . ARG A 1 89 ? 7.518 11.772 12.569 1.00 90.38 89 ARG A CA 1
ATOM 716 C C . ARG A 1 89 ? 6.351 12.746 12.373 1.00 90.38 89 ARG A C 1
ATOM 718 O O . ARG A 1 89 ? 5.191 12.322 12.372 1.00 90.38 89 ARG A O 1
ATOM 725 N N . SER A 1 90 ? 6.671 14.019 12.151 1.00 92.50 90 SER A N 1
ATOM 726 C CA . SER A 1 90 ? 5.736 15.012 11.617 1.00 92.50 90 SER A CA 1
ATOM 727 C C . SER A 1 90 ? 5.406 14.678 10.164 1.00 92.50 90 SER A C 1
ATOM 729 O O . SER A 1 90 ? 6.313 14.358 9.396 1.00 92.50 90 SER A O 1
ATOM 731 N N . LEU A 1 91 ? 4.125 14.734 9.810 1.00 94.88 91 LEU A N 1
ATOM 732 C CA . LEU A 1 91 ? 3.654 14.528 8.443 1.00 94.88 91 LEU A CA 1
ATOM 733 C C . LEU A 1 91 ? 3.277 15.884 7.839 1.00 94.88 91 LEU A C 1
ATOM 735 O O . LEU A 1 91 ? 2.630 16.692 8.502 1.00 94.88 91 LEU A O 1
ATOM 739 N N . GLU A 1 92 ? 3.670 16.110 6.594 1.00 95.75 92 GLU A N 1
ATOM 740 C CA . GLU A 1 92 ? 3.271 17.246 5.762 1.00 95.75 92 GLU A CA 1
ATOM 741 C C . GLU A 1 92 ? 1.902 17.019 5.104 1.00 95.75 92 GLU A C 1
ATOM 743 O O . GLU A 1 92 ? 1.269 17.965 4.643 1.00 95.75 92 GLU A O 1
ATOM 748 N N . THR A 1 93 ? 1.424 15.769 5.078 1.00 95.56 93 THR A N 1
ATOM 749 C CA . THR A 1 93 ? 0.088 15.399 4.594 1.00 95.56 93 THR A CA 1
ATOM 750 C C . THR A 1 93 ? -0.733 14.681 5.669 1.00 95.5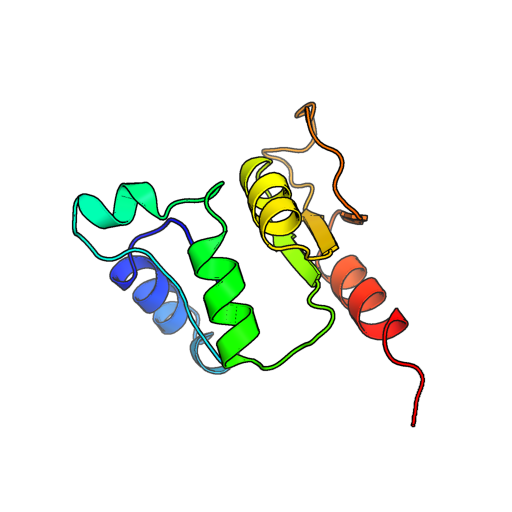6 93 THR A C 1
ATOM 752 O O . THR A 1 93 ? -0.194 14.000 6.546 1.00 95.56 93 THR A O 1
ATOM 755 N N . THR A 1 94 ? -2.055 14.829 5.603 1.00 96.38 94 THR A N 1
ATOM 756 C CA . THR A 1 94 ? -3.003 14.243 6.557 1.00 96.38 94 THR A CA 1
ATOM 757 C C . THR A 1 94 ? -3.598 12.946 5.993 1.00 96.38 94 THR A C 1
ATOM 759 O O . THR A 1 94 ? -4.220 12.992 4.930 1.00 96.38 94 THR A O 1
ATOM 762 N N . PRO A 1 95 ? -3.428 11.790 6.662 1.00 97.38 95 PRO A N 1
ATOM 763 C CA . PRO A 1 95 ? -4.114 10.560 6.269 1.00 97.38 95 PRO A CA 1
ATOM 764 C C . PRO A 1 95 ? -5.606 10.615 6.631 1.00 97.38 95 PRO A C 1
ATOM 766 O O . PRO A 1 95 ? -5.984 11.376 7.521 1.00 97.38 95 PRO A O 1
ATOM 769 N N . THR A 1 96 ? -6.441 9.780 6.000 1.00 97.94 96 THR A N 1
ATOM 770 C CA . THR A 1 96 ? -7.860 9.640 6.388 1.00 97.94 96 THR A CA 1
ATOM 771 C C . THR A 1 96 ? -7.972 9.145 7.832 1.00 97.94 96 THR A C 1
ATOM 773 O O . THR A 1 96 ? -8.728 9.694 8.630 1.00 97.94 96 THR A O 1
ATOM 776 N N . HIS A 1 97 ? -7.157 8.148 8.185 1.00 97.62 97 HIS A N 1
ATOM 777 C CA . HIS A 1 97 ? -7.092 7.568 9.521 1.00 97.62 97 HIS A CA 1
ATOM 778 C C . HIS A 1 97 ? -5.640 7.446 9.991 1.00 97.62 97 HIS A C 1
ATOM 780 O O . HIS A 1 97 ? -4.733 7.171 9.204 1.00 97.62 97 HIS A O 1
ATOM 786 N N . SER A 1 98 ? -5.408 7.612 11.292 1.00 96.50 98 SER A N 1
ATOM 787 C CA . SER A 1 98 ? -4.146 7.249 11.941 1.00 96.50 98 SER A CA 1
ATOM 788 C C . SER A 1 98 ? -4.434 6.110 12.904 1.00 96.50 98 SER A C 1
ATOM 790 O O . SER A 1 98 ? -5.268 6.278 13.786 1.00 96.50 98 SER A O 1
ATOM 792 N N . VAL A 1 99 ? -3.728 4.996 12.740 1.00 97.19 99 VAL A N 1
ATOM 793 C CA . VAL A 1 99 ? -3.933 3.764 13.513 1.00 97.19 99 VAL A CA 1
ATOM 794 C C . VAL A 1 99 ? -2.630 3.304 14.157 1.00 97.19 99 VAL A C 1
ATOM 796 O O . VAL A 1 99 ? -1.549 3.669 13.686 1.00 97.19 99 VAL A O 1
ATOM 799 N N . THR A 1 100 ? -2.702 2.521 15.229 1.00 96.62 100 THR A N 1
ATOM 800 C CA . THR A 1 100 ? -1.520 2.025 15.962 1.00 96.62 100 THR A CA 1
ATOM 801 C C . THR A 1 100 ? -1.301 0.516 15.837 1.00 96.62 100 THR A C 1
ATOM 803 O O . THR A 1 100 ? -0.174 0.033 16.010 1.00 96.62 100 THR A O 1
ATOM 806 N N . ASP A 1 101 ? -2.334 -0.220 15.433 1.00 95.88 101 ASP A N 1
ATOM 807 C CA . ASP A 1 101 ? -2.294 -1.657 15.190 1.00 95.88 101 ASP A CA 1
ATOM 808 C C . ASP A 1 101 ? -3.239 -2.077 14.050 1.00 95.88 101 ASP 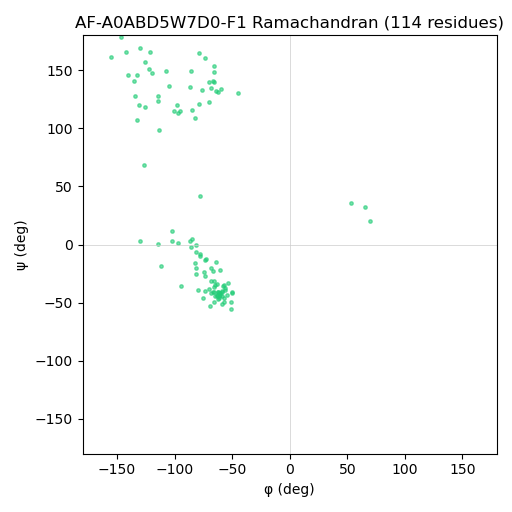A C 1
ATOM 810 O O . ASP A 1 101 ? -3.874 -1.251 13.392 1.00 95.88 101 ASP A O 1
ATOM 814 N N . LEU A 1 102 ? -3.243 -3.377 13.743 1.00 95.50 102 LEU A N 1
ATOM 815 C CA . LEU A 1 102 ? -4.063 -3.938 12.669 1.00 95.50 102 LEU A CA 1
ATOM 816 C C . LEU A 1 102 ? -5.514 -4.196 13.098 1.00 95.50 102 LEU A C 1
ATOM 818 O O . LEU A 1 102 ? -6.368 -4.274 12.220 1.00 95.50 102 LEU A O 1
ATOM 822 N N . ASP A 1 103 ? -5.809 -4.292 14.394 1.00 96.69 103 ASP A N 1
ATOM 823 C CA . ASP A 1 103 ? -7.177 -4.504 14.875 1.00 96.69 103 ASP A CA 1
ATOM 824 C C . ASP A 1 103 ? -8.018 -3.240 14.640 1.00 96.69 103 ASP A C 1
ATOM 826 O O . ASP A 1 103 ? -9.153 -3.321 14.168 1.00 96.69 103 ASP A O 1
ATOM 830 N N . GLU A 1 104 ? -7.429 -2.056 14.838 1.00 97.12 104 GLU A N 1
ATOM 831 C CA . GLU A 1 104 ? -8.040 -0.776 14.456 1.00 97.12 104 GLU A CA 1
ATOM 832 C C . GLU A 1 104 ? -8.343 -0.707 12.947 1.00 97.12 104 GLU A C 1
ATOM 834 O O . GLU A 1 104 ? -9.404 -0.227 12.546 1.00 97.12 104 GLU A O 1
ATOM 839 N N . VAL A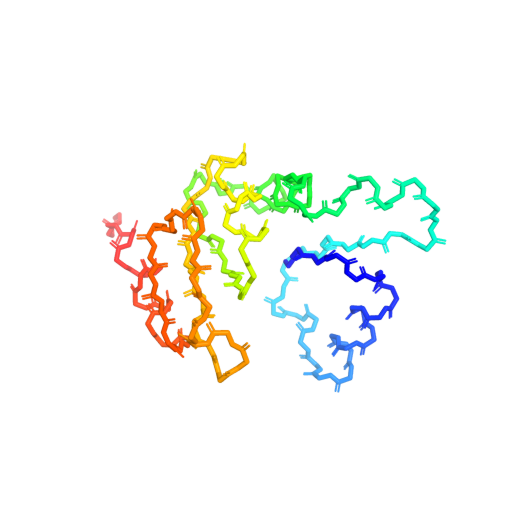 1 105 ? -7.449 -1.227 12.095 1.00 96.50 105 VAL A N 1
ATOM 840 C CA . VAL A 1 105 ? -7.675 -1.293 10.638 1.00 96.50 105 VAL A CA 1
ATOM 841 C C . VAL A 1 105 ? -8.868 -2.187 10.307 1.00 96.50 105 VAL A C 1
ATOM 843 O O . VAL A 1 105 ? -9.692 -1.820 9.469 1.00 96.50 105 VAL A O 1
ATOM 846 N N . VAL A 1 106 ? -8.969 -3.351 10.955 1.00 95.50 106 VAL A N 1
ATOM 847 C CA . VAL A 1 106 ? -10.110 -4.259 10.781 1.00 95.50 106 VAL A CA 1
ATOM 848 C C . VAL A 1 106 ? -11.407 -3.559 11.187 1.00 95.50 106 VAL A C 1
ATOM 850 O O . VAL A 1 106 ? -12.377 -3.621 10.433 1.00 95.50 106 VAL A O 1
ATOM 853 N N . GLY A 1 107 ? -11.406 -2.824 12.305 1.00 95.38 107 GLY A N 1
ATOM 854 C CA . GLY A 1 107 ? -12.538 -1.995 12.727 1.00 95.38 107 GLY A CA 1
ATOM 855 C C . GLY A 1 107 ? -13.024 -1.066 11.610 1.00 95.38 107 GLY A C 1
ATOM 856 O O . GLY A 1 107 ? -14.170 -1.181 11.175 1.00 95.38 107 GLY A O 1
ATOM 857 N N . LEU A 1 108 ? -12.125 -0.247 11.054 1.00 93.75 108 LEU A N 1
ATOM 858 C CA . LEU A 1 108 ? -12.439 0.701 9.972 1.00 93.75 108 LEU A CA 1
ATOM 859 C C . LEU A 1 108 ? -13.002 0.021 8.711 1.00 93.75 108 LEU A C 1
ATOM 861 O O . LEU A 1 108 ? -13.938 0.520 8.082 1.00 93.75 108 LEU A O 1
ATOM 865 N N . ALA A 1 109 ? -12.441 -1.131 8.331 1.00 88.00 109 ALA A N 1
ATOM 866 C CA . ALA A 1 109 ? -12.886 -1.868 7.150 1.00 88.00 109 ALA A CA 1
ATOM 867 C C . ALA A 1 109 ? -14.295 -2.463 7.327 1.00 88.00 109 ALA A C 1
ATOM 869 O O . ALA A 1 109 ? -15.050 -2.560 6.359 1.00 88.00 109 ALA A O 1
ATOM 870 N N . THR A 1 110 ? -14.667 -2.835 8.556 1.00 84.38 110 THR A N 1
ATOM 871 C CA . THR A 1 110 ? -15.986 -3.412 8.860 1.00 84.38 110 THR A CA 1
ATOM 872 C C . THR A 1 110 ? -17.098 -2.375 9.024 1.00 84.38 110 THR A C 1
ATOM 874 O O . THR A 1 110 ? -18.251 -2.683 8.732 1.00 84.38 110 THR A O 1
ATOM 877 N N . GLU A 1 111 ? -16.779 -1.133 9.400 1.00 70.19 111 GLU A N 1
ATOM 878 C CA . GLU A 1 111 ? -17.763 -0.039 9.495 1.00 70.19 111 GLU A CA 1
ATOM 879 C C . GLU A 1 111 ? -18.307 0.403 8.123 1.00 70.19 111 GLU A C 1
ATOM 881 O O . GLU A 1 111 ? -19.391 0.979 8.029 1.00 70.19 111 GLU A O 1
ATOM 886 N N . SER A 1 112 ? -17.583 0.101 7.041 1.00 57.78 112 SER A N 1
ATOM 887 C CA . SER A 1 112 ? -17.890 0.563 5.681 1.00 57.78 112 SER A CA 1
ATOM 888 C C . SER A 1 112 ? -18.882 -0.319 4.903 1.00 57.78 112 SER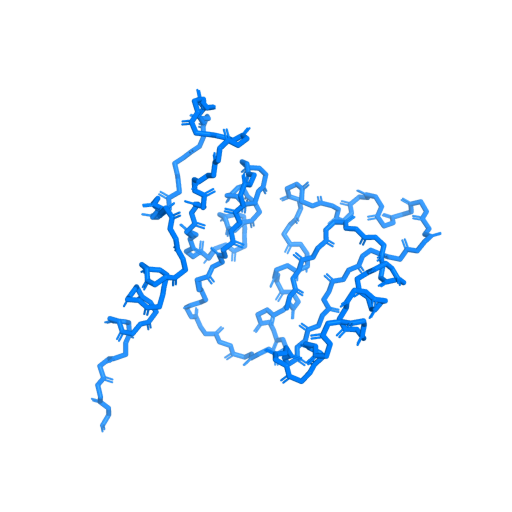 A C 1
ATOM 890 O O . SER A 1 112 ? -19.172 -0.027 3.741 1.00 57.78 112 SER A O 1
ATOM 892 N N . VAL A 1 113 ? -19.427 -1.383 5.509 1.00 49.84 113 VAL A N 1
ATOM 893 C CA . VAL A 1 113 ? -20.422 -2.264 4.870 1.00 49.84 113 VAL A CA 1
ATOM 894 C C . VAL A 1 113 ? -21.768 -2.141 5.590 1.00 49.84 113 VAL A C 1
ATOM 896 O O . VAL A 1 113 ? -21.973 -2.805 6.607 1.00 49.84 113 VAL A O 1
ATOM 899 N N . PRO A 1 114 ? -22.739 -1.351 5.091 1.00 38.50 114 PRO A N 1
ATOM 900 C CA . PRO A 1 114 ? -24.120 -1.596 5.473 1.00 38.50 114 PRO A CA 1
ATOM 901 C C . PRO A 1 114 ? -24.513 -3.001 4.970 1.00 38.50 114 PRO A C 1
ATOM 903 O O . PRO A 1 114 ? -24.245 -3.320 3.806 1.00 38.50 114 PRO A O 1
ATOM 906 N N . PRO A 1 115 ? -25.117 -3.861 5.810 1.00 41.78 115 PRO A N 1
ATOM 907 C CA . PRO A 1 115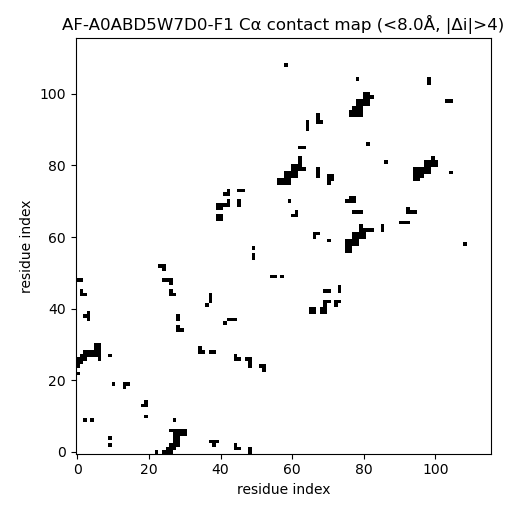 ? -25.612 -5.154 5.353 1.00 41.78 115 PRO A CA 1
ATOM 908 C C . PRO A 1 115 ? -26.666 -4.938 4.257 1.00 41.78 115 PRO A C 1
ATOM 910 O O . PRO A 1 115 ? -27.526 -4.065 4.388 1.00 41.78 115 PRO A O 1
ATOM 913 N N . THR A 1 116 ? -26.557 -5.702 3.165 1.00 46.53 116 THR A N 1
ATOM 914 C CA . THR A 1 116 ? -27.580 -5.774 2.104 1.00 46.53 116 THR A CA 1
ATOM 915 C C . THR A 1 116 ? -28.701 -6.715 2.517 1.00 46.53 116 THR A C 1
ATOM 917 O O . THR A 1 116 ? -28.379 -7.759 3.129 1.00 46.53 116 THR A O 1
#